Protein AF-A0A0T7BVH7-F1 (afdb_monomer)

Solvent-accessible surface area (backbone atoms only — not comparable to full-atom values): 4007 Å² total; per-residue (Å²): 138,82,82,80,83,58,63,69,48,74,43,58,49,98,88,65,51,60,39,36,38,40,35,45,49,92,50,99,86,50,97,46,69,47,78,42,75,69,44,97,64,54,77,68,56,47,52,53,52,53,53,50,51,52,51,50,54,53,50,56,56,71,73,100

pLDDT: mean 79.25, std 12.29, range [43.53, 92.31]

Nearest PDB structures (foldseek):
  1g6z-assembly1_A  TM=5.029E-01  e=2.043E+00  Schizosaccharomyces pombe
  1h10-assembly1_A  TM=3.985E-01  e=2.175E+00  Homo sapiens
  2uzr-assembly1_A  TM=3.746E-01  e=4.327E+00  Homo sapiens
  1unp-assembly1_A  TM=3.788E-01  e=5.220E+00  Homo sapiens
  4ghb-assembly1_A  TM=6.082E-01  e=8.088E+00  Bacteroides uniformis ATCC 8492

Mean predicted aligned error: 6.94 Å

Foldseek 3Di:
DDDQPWDKDFDADPVRHTQKIKTQDPDPPDRDIDIDGPDDDPPVRVVVVVVVVVVVVVVVVVVD

Structure (mmCIF, N/CA/C/O backbone):
data_AF-A0A0T7BVH7-F1
#
_entry.id   AF-A0A0T7BVH7-F1
#
loop_
_atom_site.group_PDB
_atom_site.id
_atom_site.type_symbol
_atom_site.label_atom_id
_atom_site.label_alt_id
_atom_site.label_comp_id
_atom_site.label_asym_id
_atom_site.label_entity_id
_atom_site.label_seq_id
_atom_site.pdbx_PDB_ins_code
_atom_site.Cartn_x
_atom_site.Cartn_y
_atom_site.Cartn_z
_atom_site.occupancy
_atom_site.B_iso_or_equiv
_atom_site.auth_seq_id
_atom_site.auth_comp_id
_atom_site.auth_asym_id
_atom_site.auth_atom_id
_atom_site.pdbx_PDB_model_num
ATOM 1 N N . MET A 1 1 ? 11.188 -10.699 -24.880 1.00 43.53 1 MET A N 1
ATOM 2 C CA . MET A 1 1 ? 9.846 -10.169 -24.561 1.00 43.53 1 MET A CA 1
ATOM 3 C C . MET A 1 1 ? 9.653 -10.241 -23.052 1.00 43.53 1 MET A C 1
ATOM 5 O O . MET A 1 1 ? 9.258 -11.278 -22.540 1.00 43.53 1 MET A O 1
ATOM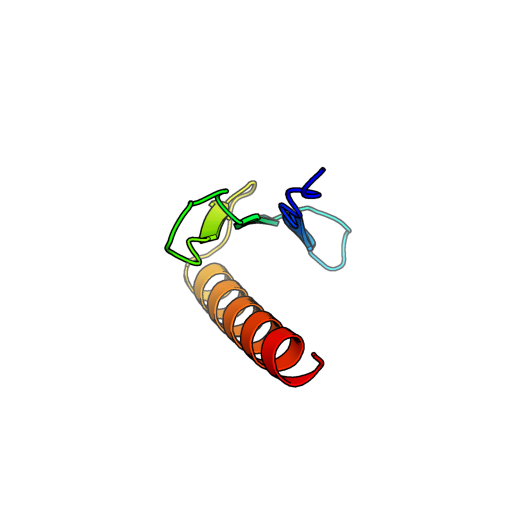 9 N N . GLY A 1 2 ? 10.091 -9.212 -22.321 1.00 50.56 2 GLY A N 1
ATOM 10 C CA . GLY A 1 2 ? 10.086 -9.227 -20.855 1.00 50.56 2 GLY A CA 1
ATOM 11 C C . GLY A 1 2 ? 8.713 -8.845 -20.318 1.00 50.56 2 GLY A C 1
ATOM 12 O O . GLY A 1 2 ? 8.301 -7.700 -20.477 1.00 50.56 2 GLY A O 1
AT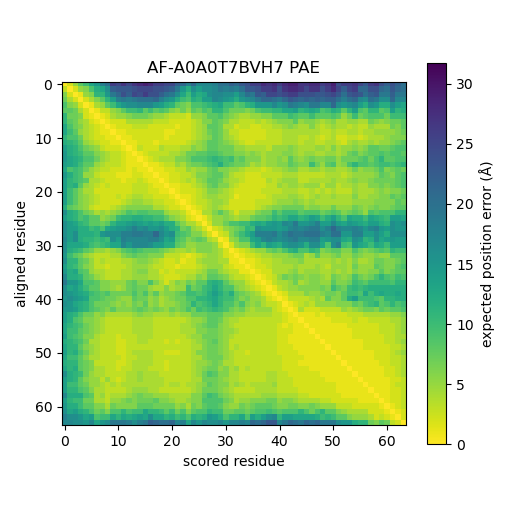OM 13 N N . TYR A 1 3 ? 8.006 -9.794 -19.705 1.00 49.62 3 TYR A N 1
ATOM 14 C CA . TYR A 1 3 ? 6.769 -9.522 -18.977 1.00 49.62 3 TYR A CA 1
ATOM 15 C C . TYR A 1 3 ? 7.069 -8.558 -17.827 1.00 49.62 3 TYR A C 1
ATOM 17 O O . TYR A 1 3 ? 7.716 -8.916 -16.841 1.00 49.62 3 TYR A O 1
ATOM 25 N N . VAL A 1 4 ? 6.622 -7.311 -17.961 1.00 56.34 4 VAL A N 1
ATOM 26 C CA . VAL A 1 4 ? 6.724 -6.306 -16.904 1.00 56.34 4 VAL A CA 1
ATOM 27 C C . VAL A 1 4 ? 5.660 -6.637 -15.856 1.00 56.34 4 VAL A C 1
ATOM 29 O O . VAL A 1 4 ? 4.544 -6.130 -15.897 1.00 56.34 4 VAL A O 1
ATOM 32 N N . PHE A 1 5 ? 5.980 -7.548 -14.935 1.00 59.88 5 PHE A N 1
ATOM 33 C CA . PHE A 1 5 ? 5.116 -7.844 -13.795 1.00 59.88 5 PHE A CA 1
ATOM 34 C C . PHE A 1 5 ? 5.085 -6.625 -12.855 1.00 59.88 5 PHE A C 1
ATOM 36 O O . PHE A 1 5 ? 6.015 -6.396 -12.066 1.00 59.88 5 PHE A O 1
ATOM 43 N N . ASN A 1 6 ? 4.001 -5.850 -12.962 1.00 65.44 6 ASN A N 1
ATOM 44 C CA . ASN A 1 6 ? 3.616 -4.758 -12.066 1.00 65.44 6 ASN A CA 1
ATOM 45 C C . ASN A 1 6 ? 2.479 -5.244 -11.153 1.00 65.44 6 ASN A C 1
ATOM 47 O O . ASN A 1 6 ? 1.316 -4.943 -11.423 1.00 65.44 6 ASN A O 1
ATOM 51 N N . PRO A 1 7 ? 2.771 -6.053 -10.118 1.00 73.38 7 PRO A N 1
ATOM 52 C CA . PRO A 1 7 ? 1.746 -6.502 -9.196 1.00 73.38 7 PRO A CA 1
ATOM 53 C C . PRO A 1 7 ? 1.114 -5.302 -8.487 1.00 73.38 7 PRO A C 1
ATOM 55 O O . PRO A 1 7 ? 1.797 -4.364 -8.054 1.00 73.38 7 PRO A O 1
ATOM 58 N N . VAL A 1 8 ? -0.210 -5.358 -8.406 1.00 80.12 8 VAL A N 1
ATOM 59 C CA . VAL A 1 8 ? -1.058 -4.417 -7.685 1.00 80.12 8 VAL A CA 1
ATOM 60 C C . VAL A 1 8 ? -1.740 -5.211 -6.585 1.00 80.12 8 VAL A C 1
ATOM 62 O O . VAL A 1 8 ? -2.389 -6.214 -6.872 1.00 80.12 8 VAL A O 1
ATOM 65 N N . TYR A 1 9 ? -1.608 -4.753 -5.346 1.00 86.25 9 TYR A N 1
ATOM 66 C CA . TYR A 1 9 ? -2.263 -5.364 -4.196 1.00 86.25 9 TYR A CA 1
ATOM 67 C C . TYR A 1 9 ? -3.308 -4.402 -3.640 1.00 86.25 9 TYR A C 1
ATOM 69 O O . TYR A 1 9 ? -3.059 -3.201 -3.504 1.00 86.25 9 TYR A O 1
ATOM 77 N N . LEU A 1 10 ? -4.487 -4.939 -3.344 1.00 88.69 10 LEU A N 1
ATOM 78 C CA . LEU A 1 10 ? -5.590 -4.209 -2.733 1.00 88.69 10 LEU A CA 1
ATOM 79 C C . LEU A 1 10 ? -5.739 -4.684 -1.294 1.00 88.69 10 LEU A C 1
ATOM 81 O O . LEU A 1 10 ? -5.727 -5.885 -1.032 1.00 88.69 10 LEU A O 1
ATOM 85 N N . VAL A 1 11 ? -5.867 -3.733 -0.377 1.00 87.06 11 VAL A N 1
ATOM 86 C CA . VAL A 1 11 ? -6.200 -4.003 1.017 1.00 87.06 11 VAL A CA 1
ATOM 87 C C . VAL A 1 11 ? -7.690 -3.761 1.169 1.00 87.06 11 VAL A C 1
ATOM 89 O O . VAL A 1 11 ? -8.151 -2.629 1.000 1.00 87.06 11 VAL A O 1
ATOM 92 N N . CYS A 1 12 ? -8.425 -4.827 1.466 1.00 88.81 12 CYS A N 1
ATOM 93 C CA . CYS A 1 12 ? -9.855 -4.778 1.729 1.00 88.81 12 CYS A CA 1
ATOM 94 C C . CYS A 1 12 ? -10.113 -4.968 3.224 1.00 88.81 12 CYS A C 1
ATOM 96 O O . CYS A 1 12 ? -9.445 -5.777 3.870 1.00 88.81 12 CYS A O 1
ATOM 98 N N . ARG A 1 13 ? -11.095 -4.243 3.760 1.00 85.38 13 ARG A N 1
ATOM 99 C CA . ARG A 1 13 ? -11.709 -4.548 5.056 1.00 85.38 13 ARG A CA 1
ATOM 100 C C . ARG A 1 13 ? -12.566 -5.814 4.944 1.00 85.38 13 ARG A C 1
ATOM 102 O O . ARG A 1 13 ? -12.828 -6.312 3.848 1.00 85.38 13 ARG A O 1
ATOM 109 N N . GLU A 1 14 ? -13.009 -6.331 6.087 1.00 85.81 14 GLU A N 1
ATOM 110 C CA . GLU A 1 14 ? -13.855 -7.534 6.153 1.00 85.81 14 GLU A CA 1
ATOM 111 C C . GLU A 1 14 ? -15.195 -7.372 5.414 1.00 85.81 14 GLU A C 1
ATOM 113 O O . GLU A 1 14 ? -15.754 -8.350 4.928 1.00 85.81 14 GLU A O 1
ATOM 118 N N . ASP A 1 15 ? -15.680 -6.138 5.279 1.00 86.81 15 ASP A N 1
ATOM 119 C CA . ASP A 1 15 ? -16.886 -5.778 4.527 1.00 86.81 15 ASP A CA 1
ATOM 120 C C . ASP A 1 15 ? -16.673 -5.723 2.997 1.00 86.81 15 ASP A C 1
ATOM 122 O O . ASP A 1 15 ? -17.623 -5.509 2.247 1.00 86.81 15 ASP A O 1
ATOM 126 N N . GLY A 1 16 ? -15.436 -5.913 2.523 1.00 84.19 16 GLY A N 1
ATOM 127 C CA . GLY A 1 16 ? -15.055 -5.809 1.114 1.00 84.19 16 GLY A CA 1
ATOM 128 C C . GLY A 1 16 ? -14.648 -4.402 0.660 1.00 84.19 16 GLY A C 1
ATOM 129 O O . GLY A 1 16 ? -14.249 -4.236 -0.495 1.00 84.19 16 GLY A O 1
ATOM 130 N N . THR A 1 17 ? -14.689 -3.397 1.539 1.00 87.50 17 THR A N 1
ATOM 131 C CA . THR A 1 17 ? -14.293 -2.020 1.218 1.00 87.50 17 THR A CA 1
ATOM 132 C C . THR A 1 17 ? -12.785 -1.930 1.005 1.00 87.50 17 THR A C 1
ATOM 134 O O . THR A 1 17 ? -11.997 -2.299 1.878 1.00 87.50 17 THR A O 1
ATOM 137 N N . VAL A 1 18 ? -12.360 -1.404 -0.146 1.00 87.50 18 VAL A N 1
ATOM 138 C CA . VAL A 1 18 ? -10.938 -1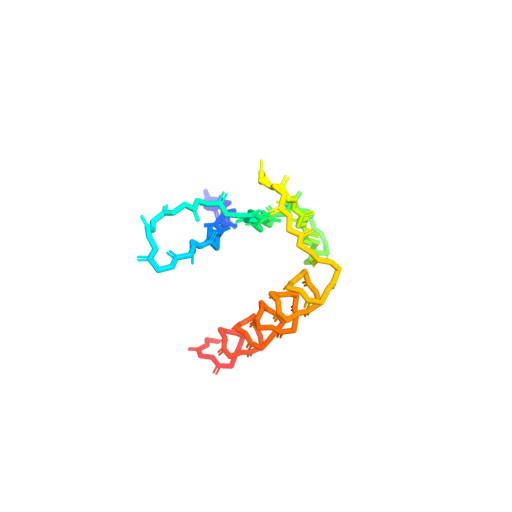.204 -0.456 1.00 87.50 18 VAL A CA 1
ATOM 139 C C . VAL A 1 18 ? -10.434 0.060 0.233 1.00 87.50 18 VAL A C 1
ATOM 141 O O . VAL A 1 18 ? -10.820 1.168 -0.128 1.00 87.50 18 VAL A O 1
ATOM 144 N N . VAL A 1 19 ? -9.519 -0.098 1.185 1.00 89.06 19 VAL A N 1
ATOM 145 C CA . VAL A 1 19 ? -8.989 1.016 1.989 1.00 89.06 19 VAL A CA 1
ATOM 146 C C . VAL A 1 19 ? -7.648 1.525 1.497 1.0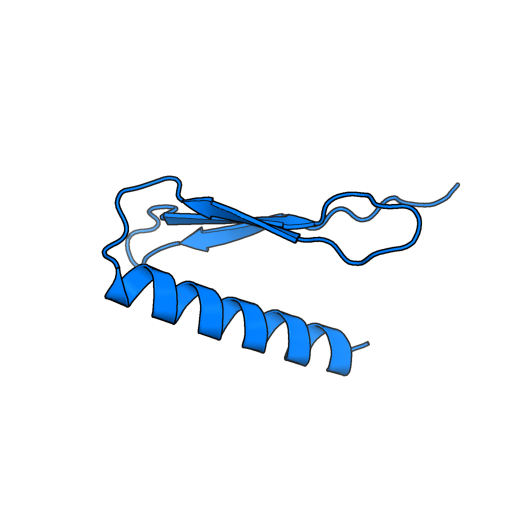0 89.06 19 VAL A C 1
ATOM 148 O O . VAL A 1 19 ? -7.361 2.718 1.583 1.00 89.06 19 VAL A O 1
ATOM 151 N N . MET A 1 20 ? -6.824 0.635 0.947 1.00 89.00 20 MET A N 1
ATOM 152 C CA . MET A 1 20 ? -5.499 0.976 0.448 1.00 89.00 20 MET A CA 1
ATOM 153 C C . MET A 1 20 ? -5.144 0.180 -0.794 1.00 89.00 20 MET A C 1
ATOM 155 O O . MET A 1 20 ? -5.573 -0.957 -0.993 1.00 89.00 20 MET A O 1
ATOM 159 N N . ARG A 1 21 ? -4.288 0.784 -1.614 1.00 88.44 21 ARG A N 1
ATOM 160 C CA . ARG A 1 21 ? -3.731 0.160 -2.806 1.00 88.44 21 ARG A CA 1
ATOM 161 C C . ARG A 1 21 ? -2.222 0.309 -2.839 1.00 88.44 21 ARG A C 1
ATOM 163 O O . ARG A 1 21 ? -1.696 1.416 -2.745 1.00 88.44 21 ARG A O 1
ATOM 170 N N . LEU A 1 22 ? -1.549 -0.823 -3.005 1.00 87.06 22 LEU A N 1
ATOM 171 C CA . LEU A 1 22 ? -0.110 -0.934 -3.182 1.00 87.06 22 LEU A CA 1
ATOM 172 C C . LEU A 1 22 ? 0.177 -1.209 -4.661 1.00 87.06 22 LEU A C 1
ATOM 174 O O . LEU A 1 22 ? -0.261 -2.215 -5.216 1.00 87.06 22 LEU A O 1
ATOM 178 N N . GLU A 1 23 ? 0.945 -0.332 -5.295 1.00 85.44 23 GLU A N 1
ATOM 179 C CA . GLU A 1 23 ? 1.410 -0.503 -6.671 1.00 85.44 23 GLU A CA 1
ATOM 180 C C . GLU A 1 23 ? 2.926 -0.648 -6.695 1.00 85.44 23 GLU A C 1
ATOM 182 O O . GLU A 1 23 ? 3.644 0.199 -6.156 1.00 85.44 23 GLU A O 1
ATOM 187 N N . LYS A 1 24 ? 3.439 -1.677 -7.375 1.00 80.69 24 LYS A N 1
ATOM 188 C CA . LYS A 1 24 ? 4.850 -1.692 -7.760 1.00 80.69 24 LYS A CA 1
ATOM 189 C C . LYS A 1 24 ? 5.052 -0.714 -8.914 1.00 80.69 24 LYS A C 1
ATOM 191 O O . LYS A 1 24 ? 4.467 -0.886 -9.981 1.00 80.69 24 LYS A O 1
ATOM 196 N N . ILE A 1 25 ? 5.916 0.278 -8.723 1.00 75.31 25 ILE A N 1
ATOM 197 C CA . ILE A 1 25 ? 6.306 1.167 -9.812 1.00 75.31 25 ILE A CA 1
ATOM 198 C C . ILE A 1 25 ? 7.285 0.402 -10.712 1.00 75.31 25 ILE A C 1
ATOM 200 O O . ILE A 1 25 ? 8.308 -0.084 -10.209 1.00 75.31 25 ILE A O 1
ATOM 204 N N . PRO A 1 26 ? 7.026 0.308 -12.029 1.00 65.44 26 PRO A N 1
ATOM 205 C CA . PRO A 1 26 ? 8.014 -0.189 -12.971 1.00 65.44 26 PRO A CA 1
ATOM 206 C C . PRO A 1 26 ? 9.223 0.742 -12.926 1.00 65.44 26 PRO A C 1
ATOM 208 O O . PRO A 1 26 ? 9.169 1.891 -13.356 1.00 65.44 26 PRO A O 1
ATOM 211 N N . SER A 1 27 ? 10.319 0.260 -12.353 1.00 62.75 27 SER A N 1
ATOM 212 C CA . SER A 1 27 ? 11.560 1.012 -12.281 1.00 62.75 27 SER A CA 1
ATOM 213 C C . SER A 1 27 ? 12.708 0.104 -12.701 1.00 62.75 27 SER A C 1
ATOM 215 O O . SER A 1 27 ? 12.767 -1.063 -12.314 1.00 62.75 27 SER A O 1
ATOM 217 N N . PHE A 1 28 ? 13.588 0.644 -13.542 1.00 54.47 28 PHE A N 1
ATOM 218 C CA . PHE A 1 28 ? 14.632 -0.108 -14.240 1.00 54.47 28 PHE A CA 1
ATOM 219 C C . PHE A 1 28 ? 15.729 -0.642 -13.300 1.00 54.47 28 PHE A C 1
ATOM 221 O O . PHE A 1 28 ? 16.491 -1.518 -13.692 1.00 54.47 28 PHE A O 1
ATOM 228 N N . LEU A 1 29 ? 15.810 -0.129 -12.064 1.00 54.12 29 LEU A N 1
ATOM 229 C CA . LEU A 1 29 ? 16.886 -0.457 -11.118 1.00 54.12 29 LEU A CA 1
ATOM 230 C C . LEU A 1 29 ? 16.427 -0.606 -9.656 1.00 54.12 29 LEU A C 1
ATOM 232 O O . LEU A 1 29 ? 17.119 -1.221 -8.852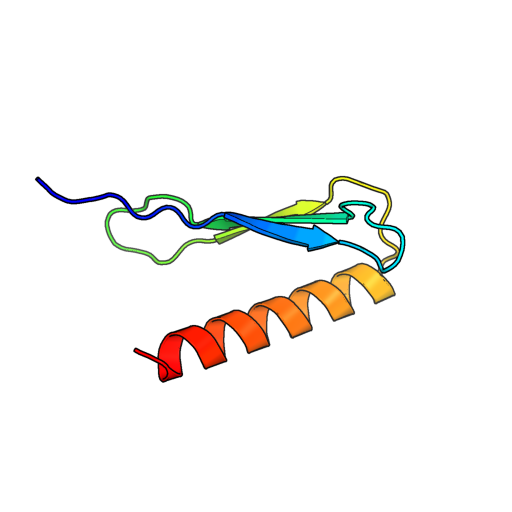 1.00 54.12 29 LEU A O 1
ATOM 236 N N . SER A 1 30 ? 15.271 -0.056 -9.273 1.00 58.16 30 SER A N 1
ATOM 237 C CA . SER A 1 30 ? 14.820 -0.018 -7.874 1.00 58.16 30 SER A CA 1
ATOM 238 C C . SER A 1 30 ?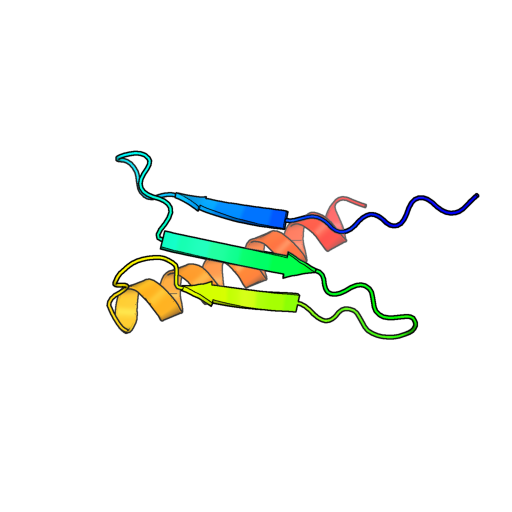 13.475 -0.720 -7.671 1.00 58.16 30 SER A C 1
ATOM 240 O O . SER A 1 30 ? 12.535 -0.564 -8.451 1.00 58.16 30 SER A O 1
ATOM 242 N N . ARG A 1 31 ? 13.318 -1.448 -6.566 1.00 69.12 31 ARG A N 1
ATOM 243 C CA . ARG A 1 31 ? 12.015 -1.991 -6.162 1.00 69.12 31 ARG A CA 1
ATOM 244 C C . ARG A 1 31 ? 11.229 -0.898 -5.426 1.00 69.12 31 ARG A C 1
ATOM 246 O O . ARG A 1 31 ? 11.223 -0.854 -4.203 1.00 69.12 31 ARG A O 1
ATOM 253 N N . LYS A 1 32 ? 10.647 0.044 -6.176 1.00 74.94 32 LYS A N 1
ATOM 254 C CA . LYS A 1 32 ? 9.813 1.123 -5.620 1.00 74.94 32 LYS A CA 1
ATOM 255 C C . LYS A 1 32 ? 8.357 0.679 -5.575 1.00 74.94 32 LYS A C 1
ATOM 257 O O . LYS A 1 32 ? 7.827 0.192 -6.572 1.00 74.94 32 LYS A O 1
ATOM 262 N N . PHE A 1 33 ? 7.722 0.882 -4.431 1.00 80.50 33 PHE A N 1
ATOM 263 C CA . PHE A 1 33 ? 6.291 0.686 -4.260 1.00 80.50 33 PHE A CA 1
ATOM 264 C C . PHE A 1 33 ? 5.641 1.998 -3.836 1.00 80.50 33 PHE A C 1
ATOM 266 O O . PHE A 1 33 ? 6.256 2.796 -3.128 1.00 80.50 33 PHE A O 1
ATOM 273 N N . THR A 1 34 ? 4.402 2.211 -4.260 1.00 83.31 34 THR A N 1
ATOM 274 C CA . THR A 1 34 ? 3.573 3.326 -3.806 1.00 83.31 34 THR A CA 1
ATOM 275 C C . THR A 1 34 ? 2.345 2.779 -3.109 1.00 83.31 34 THR A C 1
ATOM 277 O O . THR A 1 34 ? 1.650 1.932 -3.665 1.00 83.31 34 THR A O 1
ATOM 280 N N . ILE A 1 35 ? 2.087 3.283 -1.904 1.00 84.94 35 ILE A N 1
ATOM 281 C CA . ILE A 1 35 ? 0.872 3.017 -1.138 1.00 84.94 35 ILE A CA 1
ATOM 282 C C . ILE A 1 35 ? -0.008 4.256 -1.262 1.00 84.94 35 ILE A C 1
ATOM 284 O O . ILE A 1 35 ? 0.464 5.369 -1.029 1.00 84.94 35 ILE A O 1
ATOM 288 N N . LYS A 1 36 ? -1.261 4.071 -1.674 1.00 84.88 36 LYS A N 1
ATOM 289 C CA . LYS A 1 36 ? -2.258 5.140 -1.764 1.00 84.88 36 LYS A CA 1
ATOM 290 C C . LYS A 1 36 ? -3.476 4.753 -0.920 1.00 84.88 36 LYS A C 1
ATOM 292 O O . LYS A 1 36 ? -4.033 3.679 -1.178 1.00 84.88 36 LYS A O 1
ATOM 297 N N . PRO A 1 37 ? -3.898 5.581 0.052 1.00 81.81 37 PRO A N 1
ATOM 298 C CA . PRO A 1 37 ? -5.203 5.420 0.678 1.00 81.81 37 PRO A CA 1
ATOM 299 C C . PRO A 1 37 ? -6.300 5.703 -0.3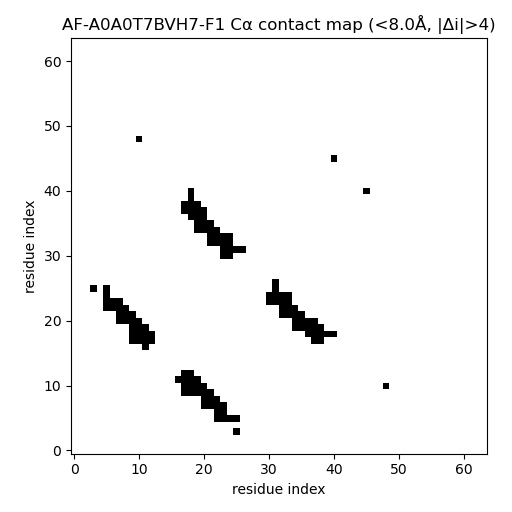56 1.00 81.81 37 PRO A C 1
ATOM 301 O O . PRO A 1 37 ? -6.174 6.622 -1.167 1.00 81.81 37 PRO A O 1
ATOM 304 N N . ILE A 1 38 ? -7.337 4.869 -0.363 1.00 82.38 38 ILE A N 1
ATOM 305 C CA . ILE A 1 38 ? -8.504 4.994 -1.254 1.00 82.38 38 ILE A CA 1
ATOM 306 C C . ILE A 1 38 ? -9.727 5.476 -0.471 1.00 82.38 38 ILE A C 1
ATOM 308 O O . ILE A 1 38 ? -10.526 6.245 -1.000 1.00 82.38 38 ILE A O 1
ATOM 312 N N . ASP A 1 39 ? -9.833 5.079 0.794 1.00 81.31 39 ASP A N 1
ATOM 313 C CA . ASP A 1 39 ? -10.880 5.511 1.717 1.00 81.31 39 ASP A CA 1
ATOM 314 C C . ASP A 1 39 ? -10.249 6.207 2.935 1.00 81.31 39 ASP A C 1
ATOM 316 O O . ASP A 1 39 ? -9.024 6.258 3.078 1.00 81.31 39 ASP A O 1
ATOM 320 N N . LYS A 1 40 ? -11.072 6.753 3.831 1.00 76.31 40 LYS A N 1
ATOM 321 C CA . LYS A 1 40 ? -10.627 7.225 5.137 1.00 76.31 40 LYS A CA 1
ATOM 322 C C . LYS A 1 40 ? -10.087 6.047 5.939 1.00 76.31 40 LYS A C 1
ATOM 324 O O . LYS A 1 40 ? -10.801 5.090 6.253 1.00 76.31 40 LYS A O 1
ATOM 329 N N . VAL A 1 41 ? -8.817 6.169 6.286 1.00 79.25 41 VAL A N 1
ATOM 330 C CA . VAL A 1 41 ? -8.093 5.257 7.160 1.00 79.25 41 VAL A CA 1
ATOM 331 C C . VAL A 1 41 ? -7.664 6.075 8.372 1.00 79.25 41 VAL A C 1
ATOM 333 O O . VAL A 1 41 ? -7.139 7.178 8.207 1.00 79.25 41 VAL A O 1
ATOM 336 N N . ASP A 1 42 ? -7.942 5.590 9.581 1.00 85.56 42 ASP A N 1
ATOM 337 C CA . ASP A 1 42 ? -7.424 6.245 10.788 1.00 85.56 42 ASP A CA 1
ATOM 338 C C . ASP A 1 42 ? -5.894 6.094 10.859 1.00 85.56 42 ASP A C 1
ATOM 340 O O . ASP A 1 42 ? -5.337 5.125 10.342 1.00 85.56 42 ASP A O 1
ATOM 344 N 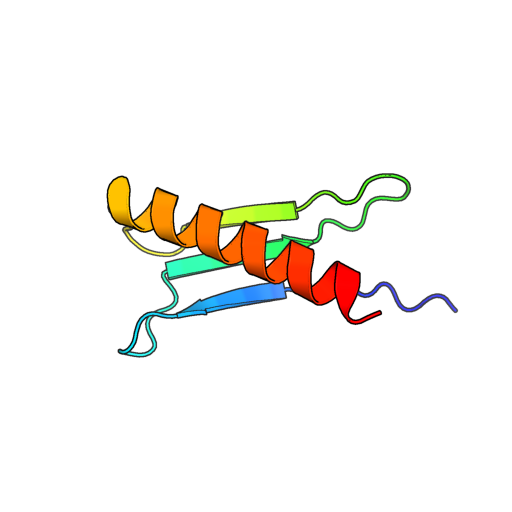N . GLY A 1 43 ? -5.198 7.013 11.536 1.00 85.12 43 GLY A N 1
ATOM 345 C CA . GLY A 1 43 ? -3.733 6.988 11.610 1.00 85.12 43 GLY A CA 1
ATOM 346 C C . GLY A 1 43 ? -3.179 5.688 12.209 1.00 85.12 43 GLY A C 1
ATOM 347 O O . GLY A 1 43 ? -2.135 5.197 11.777 1.00 85.12 43 GLY A O 1
ATOM 348 N N . ARG A 1 44 ? -3.895 5.073 13.162 1.00 87.88 44 ARG A N 1
ATOM 349 C CA . ARG A 1 44 ? -3.514 3.761 13.709 1.00 87.88 44 ARG A CA 1
ATOM 350 C C . ARG A 1 44 ? -3.743 2.633 12.700 1.00 87.88 44 ARG A C 1
ATOM 352 O O . ARG A 1 44 ? -2.902 1.742 12.586 1.00 87.88 44 ARG A O 1
ATOM 359 N N . GLU A 1 45 ? -4.869 2.662 11.994 1.00 85.94 45 GLU A N 1
ATOM 360 C CA . GLU A 1 45 ? -5.229 1.662 10.982 1.00 85.94 45 GLU A CA 1
ATOM 361 C C . GLU A 1 45 ? -4.238 1.708 9.802 1.00 85.94 45 GLU A C 1
ATOM 363 O O . GLU A 1 45 ? -3.740 0.670 9.369 1.00 85.94 45 GLU A O 1
ATOM 368 N N . GLU A 1 46 ? -3.835 2.902 9.361 1.00 86.88 46 GLU A N 1
ATOM 369 C CA . GLU A 1 46 ? -2.811 3.099 8.328 1.00 86.88 46 GLU A CA 1
ATOM 370 C C . GLU A 1 46 ? -1.469 2.466 8.722 1.00 86.88 46 GLU A C 1
ATOM 372 O O . GLU A 1 46 ? -0.879 1.719 7.937 1.00 86.88 46 GLU A O 1
ATOM 377 N N . GLN A 1 47 ? -1.003 2.690 9.954 1.00 89.81 47 GLN A N 1
ATOM 378 C CA . GLN A 1 47 ? 0.239 2.081 10.438 1.00 89.81 47 GLN A CA 1
ATOM 379 C C . GLN A 1 47 ? 0.170 0.549 10.432 1.00 89.81 47 GLN A C 1
ATOM 381 O O . GLN A 1 47 ? 1.112 -0.110 9.982 1.00 89.81 47 GLN A O 1
ATOM 386 N N . GLN A 1 48 ? -0.942 -0.024 10.899 1.00 90.56 48 GLN A N 1
ATOM 387 C CA . GLN A 1 48 ? -1.157 -1.473 10.910 1.00 90.56 48 GLN A CA 1
ATOM 388 C C . GLN A 1 48 ? -1.149 -2.059 9.495 1.00 90.56 48 GLN A C 1
ATOM 390 O O . GLN A 1 48 ? -0.515 -3.094 9.259 1.00 90.56 48 GLN A O 1
ATOM 395 N N . ILE A 1 49 ? -1.799 -1.386 8.543 1.00 88.69 49 ILE A N 1
ATOM 396 C CA . ILE A 1 49 ? -1.815 -1.806 7.141 1.00 88.69 49 ILE A CA 1
ATOM 397 C C . ILE A 1 49 ? -0.400 -1.770 6.555 1.00 88.69 49 ILE A C 1
ATOM 399 O O . ILE A 1 49 ? 0.028 -2.748 5.943 1.00 88.69 49 ILE A O 1
ATOM 403 N N . ILE A 1 50 ? 0.364 -0.698 6.785 1.00 88.81 50 ILE A N 1
ATOM 404 C CA . ILE A 1 50 ? 1.740 -0.573 6.281 1.00 88.81 50 ILE A CA 1
ATOM 405 C C . ILE A 1 50 ? 2.636 -1.694 6.826 1.00 88.81 50 ILE A C 1
ATOM 407 O O . ILE A 1 50 ? 3.347 -2.337 6.053 1.00 88.81 50 ILE A O 1
ATOM 411 N N . LEU A 1 51 ? 2.587 -1.967 8.133 1.00 92.31 51 LEU A N 1
ATOM 412 C CA . LEU A 1 51 ? 3.354 -3.050 8.764 1.00 92.31 51 LEU A CA 1
ATOM 413 C C . LEU A 1 51 ? 2.990 -4.421 8.175 1.00 92.31 51 LEU A C 1
ATOM 415 O O . LEU A 1 51 ? 3.877 -5.213 7.843 1.00 92.31 51 LEU A O 1
ATOM 419 N N . SER A 1 52 ? 1.695 -4.674 7.978 1.0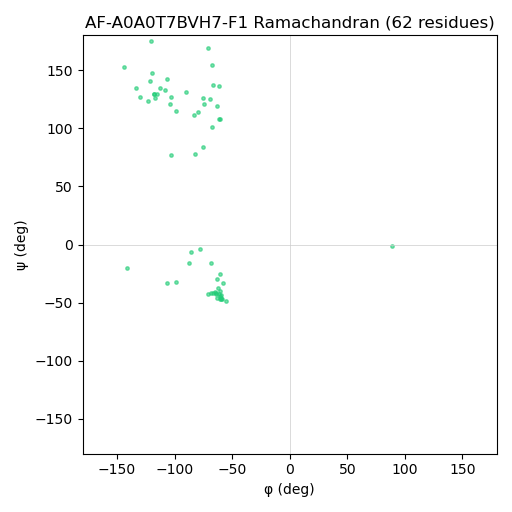0 90.25 52 SER A N 1
ATOM 420 C CA . SER A 1 52 ? 1.194 -5.918 7.385 1.00 90.25 52 SER A CA 1
ATOM 421 C C . SER A 1 52 ? 1.662 -6.086 5.936 1.00 90.25 52 SER A C 1
ATOM 423 O O . SER A 1 52 ? 2.119 -7.163 5.548 1.00 90.25 52 SER A O 1
ATOM 425 N N . LEU A 1 53 ? 1.625 -5.008 5.145 1.00 88.19 53 LEU A N 1
ATOM 426 C CA . LEU A 1 53 ? 2.131 -4.991 3.772 1.00 88.19 53 LEU A CA 1
ATOM 427 C C . LEU A 1 53 ? 3.645 -5.229 3.724 1.00 88.19 53 LEU A C 1
ATOM 429 O O . LEU A 1 53 ? 4.116 -5.999 2.889 1.00 88.19 53 LEU A O 1
ATOM 433 N N . MET A 1 54 ? 4.420 -4.626 4.631 1.00 88.56 54 MET A N 1
ATOM 434 C CA . MET A 1 54 ? 5.859 -4.890 4.725 1.00 88.56 54 MET A CA 1
ATOM 435 C C . MET A 1 54 ? 6.137 -6.366 5.014 1.00 88.56 54 MET A C 1
ATOM 437 O O . MET A 1 54 ? 6.967 -6.975 4.339 1.00 88.56 54 MET A O 1
ATOM 441 N N . MET A 1 55 ? 5.419 -6.966 5.966 1.00 92.06 55 MET A N 1
ATOM 442 C CA . MET A 1 55 ? 5.540 -8.395 6.257 1.00 92.06 55 MET A CA 1
ATOM 443 C C . MET A 1 55 ? 5.194 -9.266 5.047 1.00 92.06 55 MET A C 1
ATOM 445 O O . MET A 1 55 ? 5.957 -10.176 4.719 1.00 92.06 55 MET A O 1
ATOM 449 N N . MET A 1 56 ? 4.082 -8.982 4.364 1.00 88.94 56 MET A N 1
ATOM 450 C CA . MET A 1 56 ? 3.685 -9.699 3.152 1.00 88.94 56 MET A CA 1
ATOM 451 C C . MET A 1 56 ? 4.803 -9.669 2.104 1.00 88.94 56 MET A C 1
ATOM 453 O O . MET A 1 56 ? 5.200 -10.720 1.602 1.00 88.94 56 MET A O 1
ATOM 457 N N . LEU A 1 57 ? 5.364 -8.486 1.836 1.00 84.94 57 LEU A N 1
ATOM 458 C CA . LEU A 1 57 ? 6.442 -8.311 0.863 1.00 84.94 57 LEU A CA 1
ATOM 459 C C . LEU A 1 57 ? 7.709 -9.093 1.244 1.00 84.94 57 LEU A C 1
ATOM 461 O O . LEU A 1 57 ? 8.383 -9.639 0.366 1.00 84.94 57 LEU A O 1
ATOM 465 N N . LEU A 1 58 ? 8.046 -9.163 2.537 1.00 87.56 58 LEU A N 1
ATOM 466 C CA . LEU A 1 58 ? 9.176 -9.958 3.030 1.00 87.56 58 LEU A CA 1
ATOM 467 C C . LEU A 1 58 ? 8.937 -11.464 2.850 1.00 87.56 58 LEU A C 1
ATOM 469 O O . LEU A 1 58 ? 9.850 -12.176 2.433 1.00 87.56 58 LEU A O 1
ATOM 473 N N . LEU A 1 59 ? 7.721 -11.945 3.122 1.00 87.94 59 LEU A N 1
ATOM 474 C CA . LEU A 1 59 ? 7.351 -13.352 2.946 1.00 87.94 59 LEU A CA 1
ATOM 475 C C . LEU A 1 59 ? 7.306 -13.756 1.471 1.00 87.94 59 LEU A C 1
ATOM 477 O O . LEU A 1 59 ? 7.805 -14.823 1.124 1.00 87.94 59 LEU A O 1
ATOM 481 N N . GLU A 1 60 ? 6.760 -12.911 0.594 1.00 83.38 60 GLU A N 1
ATOM 482 C CA . GLU A 1 60 ? 6.787 -13.135 -0.856 1.00 83.38 60 GLU A CA 1
ATOM 483 C C . GLU A 1 60 ? 8.222 -13.192 -1.388 1.00 83.38 60 GLU A C 1
ATOM 485 O O . GLU A 1 60 ? 8.527 -14.052 -2.207 1.00 83.38 60 GLU A O 1
ATOM 490 N N . LYS A 1 61 ? 9.124 -12.335 -0.885 1.00 77.69 61 LYS A N 1
ATOM 491 C CA . LYS A 1 61 ? 10.556 -12.387 -1.227 1.00 77.69 61 LYS A CA 1
ATOM 492 C C . LYS A 1 61 ? 11.226 -13.688 -0.768 1.00 77.69 61 LYS A C 1
ATOM 494 O O . LYS A 1 61 ? 12.206 -14.093 -1.366 1.00 77.69 61 LYS A O 1
ATOM 499 N N . ASN A 1 62 ? 10.760 -14.306 0.313 1.00 74.88 62 ASN A N 1
ATOM 500 C CA . ASN A 1 62 ? 11.339 -15.558 0.806 1.00 74.88 62 ASN A CA 1
ATOM 501 C C . ASN A 1 62 ? 10.717 -16.803 0.148 1.00 74.88 62 ASN A C 1
ATOM 503 O O . ASN A 1 62 ? 11.274 -17.889 0.268 1.00 74.88 62 ASN A O 1
ATOM 507 N N . ARG A 1 63 ? 9.558 -16.665 -0.510 1.00 75.38 63 ARG A N 1
ATOM 508 C CA . ARG A 1 63 ? 8.849 -17.753 -1.204 1.00 75.38 63 ARG A CA 1
ATOM 509 C C . ARG A 1 63 ? 9.335 -17.986 -2.642 1.00 75.38 63 ARG A C 1
ATOM 511 O O . ARG A 1 63 ? 8.898 -18.962 -3.247 1.00 75.38 63 ARG A O 1
ATOM 518 N N . GLY A 1 64 ? 10.220 -17.134 -3.166 1.00 55.28 64 GLY A N 1
ATOM 519 C CA . GLY A 1 64 ? 10.849 -17.261 -4.484 1.00 55.28 64 GLY A CA 1
ATOM 520 C C . GLY A 1 64 ? 12.256 -16.692 -4.499 1.00 55.28 64 GLY A C 1
ATOM 521 O O . GLY A 1 64 ? 12.422 -15.559 -3.998 1.00 55.28 64 GLY A O 1
#

Radius of gyration: 13.16 Å; Cα contacts (8 Å, |Δi|>4): 64; chains: 1; bounding box: 34×25×38 Å

Secondary structure (DSSP, 8-state):
-------EEEEE-TTS-EEEEEEEE--SS--EEEEEE-S---HHHHHHHHHHHHHHHHHHHH--

Sequence (64 aa):
MGYVFNPVYLVCREDGTVVMRLEKIPSFLSRKFTIKPIDKVDGREEQQIILSLMMMLLLEKNRG